Protein AF-A0A075H5B1-F1 (afdb_monomer_lite)

Structure (mmCIF, N/CA/C/O backbone):
data_AF-A0A075H5B1-F1
#
_entry.id   AF-A0A075H5B1-F1
#
loop_
_atom_site.group_PDB
_atom_site.id
_atom_site.type_symbol
_atom_site.label_atom_id
_atom_site.label_alt_id
_atom_site.label_comp_id
_atom_site.label_asym_id
_atom_site.label_entity_id
_atom_site.label_seq_id
_atom_site.pdbx_PDB_ins_code
_atom_site.Cartn_x
_atom_site.Cartn_y
_atom_site.Cartn_z
_atom_site.occupancy
_atom_site.B_iso_or_equiv
_atom_site.auth_seq_id
_atom_site.auth_comp_id
_atom_site.auth_asym_id
_atom_site.auth_atom_id
_atom_site.pdbx_PDB_model_num
ATOM 1 N N . MET A 1 1 ? -17.004 -8.290 12.131 1.00 67.38 1 MET A N 1
ATOM 2 C CA . MET A 1 1 ? -15.866 -7.719 12.885 1.00 67.38 1 MET A CA 1
ATOM 3 C C . MET A 1 1 ? -15.436 -6.425 12.218 1.00 67.38 1 MET A C 1
ATOM 5 O O . MET A 1 1 ? -15.616 -6.308 11.010 1.00 67.38 1 MET A O 1
ATOM 9 N N . ALA A 1 2 ? -14.940 -5.453 12.988 1.00 86.19 2 ALA A N 1
ATOM 10 C CA . ALA A 1 2 ? -14.402 -4.217 12.425 1.00 86.19 2 ALA A CA 1
ATOM 11 C C . ALA A 1 2 ? -13.161 -4.527 11.574 1.00 86.19 2 ALA A C 1
ATOM 13 O O . ALA A 1 2 ? -12.357 -5.378 11.951 1.00 86.19 2 ALA A O 1
ATOM 14 N N . LYS A 1 3 ? -13.026 -3.852 10.434 1.00 93.62 3 LYS A N 1
ATOM 15 C CA . LYS A 1 3 ? -11.870 -3.958 9.537 1.00 93.62 3 LYS A CA 1
ATOM 16 C C . LYS A 1 3 ? -11.153 -2.620 9.468 1.00 93.62 3 LYS A C 1
ATOM 18 O O . LYS A 1 3 ? -11.722 -1.599 9.858 1.00 93.62 3 LYS A O 1
ATOM 23 N N . LYS A 1 4 ? -9.925 -2.634 8.960 1.00 94.31 4 LYS A N 1
ATOM 24 C CA . LYS A 1 4 ? -9.141 -1.423 8.723 1.00 94.31 4 LYS A CA 1
ATOM 25 C C . LYS A 1 4 ? -8.690 -1.296 7.277 1.00 94.31 4 LYS A C 1
ATOM 27 O O . LYS A 1 4 ? -8.539 -2.292 6.568 1.00 94.31 4 LYS A O 1
ATOM 32 N N . ASP A 1 5 ? -8.363 -0.071 6.911 1.00 95.81 5 ASP A N 1
ATOM 33 C CA . ASP A 1 5 ? -7.643 0.251 5.689 1.00 95.81 5 ASP A CA 1
ATOM 34 C C . ASP A 1 5 ? -6.190 0.579 6.040 1.00 95.81 5 ASP A C 1
ATOM 36 O O . ASP A 1 5 ? -5.895 1.169 7.082 1.00 95.81 5 ASP A O 1
ATOM 40 N N . VAL A 1 6 ? -5.256 0.186 5.178 1.00 95.50 6 VAL A N 1
ATOM 41 C CA . VAL A 1 6 ? -3.825 0.443 5.371 1.00 95.50 6 VAL A CA 1
ATOM 42 C C . VAL A 1 6 ? -3.329 1.347 4.256 1.00 95.50 6 VAL A C 1
ATOM 44 O O . VAL A 1 6 ? -3.458 1.014 3.080 1.00 95.50 6 VAL A O 1
ATOM 47 N N . ILE A 1 7 ? -2.728 2.478 4.618 1.00 96.31 7 ILE A N 1
ATOM 48 C CA . ILE A 1 7 ? -2.152 3.439 3.680 1.00 96.31 7 ILE A CA 1
ATOM 49 C C . ILE A 1 7 ? -0.630 3.287 3.700 1.00 96.31 7 ILE A C 1
ATOM 51 O O . ILE A 1 7 ? 0.016 3.540 4.715 1.00 96.31 7 ILE A O 1
ATOM 55 N N . VAL A 1 8 ? -0.055 2.882 2.568 1.00 96.31 8 VAL A N 1
ATOM 56 C CA . VAL A 1 8 ? 1.380 2.635 2.378 1.00 96.31 8 VAL A CA 1
ATOM 57 C C . VAL A 1 8 ? 2.022 3.818 1.653 1.00 96.31 8 VAL A C 1
ATOM 59 O O . VAL A 1 8 ? 1.726 4.066 0.487 1.00 96.31 8 VAL A O 1
ATOM 62 N N . GLY A 1 9 ? 2.959 4.488 2.320 1.00 96.00 9 GLY A N 1
ATOM 63 C CA . GLY A 1 9 ? 3.637 5.698 1.863 1.00 96.00 9 GLY A CA 1
ATOM 64 C C . GLY A 1 9 ? 2.887 6.943 2.322 1.00 96.00 9 GLY A C 1
ATOM 65 O O . GLY A 1 9 ? 1.870 7.295 1.744 1.00 96.00 9 GLY A O 1
ATOM 66 N N . LEU A 1 10 ? 3.396 7.631 3.340 1.00 95.25 10 LEU A N 1
ATOM 67 C CA . LEU A 1 10 ? 2.801 8.818 3.965 1.00 95.25 10 LEU A CA 1
ATOM 68 C C . LEU A 1 10 ? 3.477 10.110 3.483 1.00 95.25 10 LEU A C 1
ATOM 70 O O . LEU A 1 10 ? 3.753 11.021 4.262 1.00 95.25 10 LEU A O 1
ATOM 74 N N . GLY A 1 11 ? 3.761 10.165 2.181 1.00 93.31 11 GLY A N 1
ATOM 75 C CA . GLY A 1 11 ? 4.217 11.370 1.491 1.00 93.31 11 GLY A CA 1
ATOM 76 C C . GLY A 1 11 ? 3.053 12.270 1.068 1.00 93.31 11 GLY A C 1
ATOM 77 O O . GLY A 1 11 ? 1.987 12.269 1.682 1.00 93.31 11 GLY A O 1
ATOM 78 N N . GLU A 1 12 ? 3.242 12.997 -0.032 1.00 95.00 12 GLU A N 1
ATOM 79 C CA . GLU A 1 12 ? 2.295 14.006 -0.534 1.00 95.00 12 GLU A CA 1
ATOM 80 C C . GLU A 1 12 ? 0.907 13.447 -0.863 1.00 95.00 12 GLU A C 1
ATOM 82 O O . GLU A 1 12 ? -0.090 14.123 -0.639 1.00 95.00 12 GLU A O 1
ATOM 87 N N . ILE A 1 13 ? 0.829 12.209 -1.358 1.00 95.75 13 ILE A N 1
ATOM 88 C CA . ILE A 1 13 ? -0.446 11.573 -1.717 1.00 95.75 13 ILE A CA 1
ATOM 89 C C . ILE A 1 13 ? -1.042 10.813 -0.533 1.00 95.75 13 ILE A C 1
ATOM 91 O O . ILE A 1 13 ? -2.212 10.989 -0.187 1.00 95.75 13 ILE A O 1
ATOM 95 N N . GLY A 1 14 ? -0.245 9.962 0.115 1.00 96.44 14 GLY A N 1
ATOM 96 C CA . GLY A 1 14 ? -0.788 9.065 1.128 1.00 96.44 14 GLY A CA 1
ATOM 97 C C . GLY A 1 14 ? -1.142 9.748 2.444 1.00 96.44 14 GLY A C 1
ATOM 98 O O . GLY A 1 14 ? -2.086 9.307 3.091 1.00 96.44 14 GLY A O 1
ATOM 99 N N . LEU A 1 15 ? -0.478 10.840 2.846 1.00 95.00 15 LEU A N 1
ATOM 100 C CA . LEU A 1 15 ? -0.840 11.528 4.091 1.00 95.00 15 LEU A CA 1
ATOM 101 C C . LEU A 1 15 ? -2.229 12.202 4.014 1.00 95.00 15 LEU A C 1
ATOM 103 O O . LEU A 1 15 ? -3.046 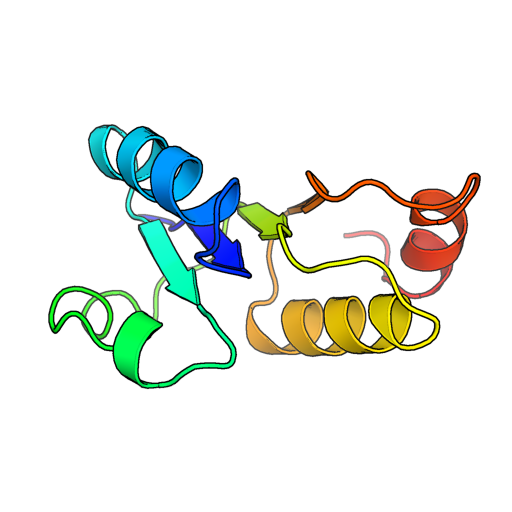11.954 4.906 1.00 95.00 15 LEU A O 1
ATOM 107 N N . PRO A 1 16 ? -2.565 12.997 2.976 1.00 96.19 16 PRO A N 1
ATOM 108 C CA . PRO A 1 16 ? -3.929 13.490 2.786 1.00 96.19 16 PRO A CA 1
ATOM 109 C C . PRO A 1 16 ? -4.963 12.369 2.657 1.00 96.19 16 PRO A C 1
ATOM 111 O O . PRO A 1 16 ? -6.028 12.456 3.268 1.00 96.19 16 PRO A O 1
ATOM 114 N N . LEU A 1 17 ? -4.640 11.295 1.926 1.00 96.75 1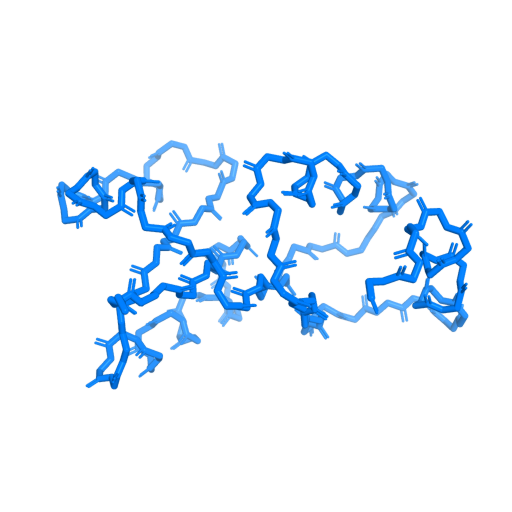7 LEU A N 1
ATOM 115 C CA . LEU A 1 17 ? -5.530 10.144 1.774 1.00 96.75 17 LEU A CA 1
ATOM 116 C C . LEU A 1 17 ? -5.819 9.471 3.123 1.00 96.75 17 LEU A C 1
ATOM 118 O O . LEU A 1 17 ? -6.976 9.231 3.460 1.00 96.75 17 LEU A O 1
ATOM 122 N N . PHE A 1 18 ? -4.785 9.231 3.928 1.00 94.62 18 PHE A N 1
ATOM 123 C CA . PHE A 1 18 ? -4.913 8.716 5.288 1.00 94.62 18 PHE A CA 1
ATOM 124 C C . PHE A 1 18 ? -5.796 9.623 6.159 1.00 94.62 18 PHE A C 1
ATOM 126 O O . PHE A 1 18 ? -6.707 9.144 6.838 1.00 94.62 18 PHE A O 1
ATOM 133 N N . ASN A 1 19 ? -5.573 10.940 6.118 1.00 94.06 19 ASN A N 1
ATOM 134 C CA . ASN A 1 19 ? -6.365 11.906 6.884 1.00 94.06 19 ASN A CA 1
ATOM 135 C C . ASN A 1 19 ? -7.838 11.943 6.450 1.00 94.06 19 ASN A C 1
ATOM 137 O O . ASN A 1 19 ? -8.699 12.278 7.259 1.00 94.06 19 ASN A O 1
ATOM 141 N N . LEU A 1 20 ? -8.136 11.635 5.187 1.00 96.12 20 LEU A N 1
ATOM 142 C CA . LEU A 1 20 ? -9.503 11.549 4.682 1.00 96.12 20 LEU A CA 1
ATOM 143 C C . LEU A 1 20 ? -10.171 10.239 5.111 1.00 96.12 20 LEU A C 1
ATOM 145 O O . LEU A 1 20 ? -11.242 10.271 5.707 1.00 96.12 20 LEU A O 1
ATOM 149 N N . ILE A 1 21 ? -9.522 9.102 4.851 1.00 94.25 21 ILE A N 1
ATOM 150 C CA . ILE A 1 21 ? -10.040 7.760 5.156 1.00 94.25 21 ILE A CA 1
ATOM 151 C C . ILE A 1 21 ? -10.275 7.594 6.665 1.00 94.25 21 ILE A C 1
ATOM 153 O O . ILE A 1 21 ? -11.329 7.112 7.077 1.00 94.25 21 ILE A O 1
ATOM 157 N N . SER A 1 22 ? -9.352 8.081 7.502 1.00 92.38 22 SER A N 1
ATOM 158 C CA . SER A 1 22 ? -9.446 7.984 8.969 1.00 92.38 22 SER A CA 1
ATOM 159 C C . SER A 1 22 ? -10.631 8.731 9.594 1.00 92.38 22 SER A C 1
ATOM 161 O O . SER A 1 22 ? -10.925 8.521 10.770 1.00 92.38 22 SER A O 1
ATOM 163 N N . LYS A 1 23 ? -11.336 9.583 8.834 1.00 93.69 23 LYS A N 1
ATOM 164 C CA . LYS A 1 23 ? -12.589 10.217 9.280 1.00 93.69 23 LYS A CA 1
ATOM 165 C C . LYS A 1 23 ? -13.789 9.272 9.225 1.00 93.69 23 LYS A C 1
ATOM 167 O O . LYS A 1 23 ? -14.780 9.539 9.895 1.00 93.69 23 LYS A O 1
ATOM 172 N N . PHE A 1 24 ? -13.716 8.209 8.423 1.00 92.88 24 PHE A N 1
ATOM 173 C CA . PHE A 1 24 ? -14.859 7.342 8.118 1.00 92.88 24 PHE A CA 1
ATOM 174 C C . PHE A 1 24 ? -14.617 5.870 8.458 1.00 92.88 24 PHE A C 1
ATOM 176 O O . PHE A 1 24 ? -15.570 5.139 8.708 1.00 92.88 24 PHE A O 1
ATOM 183 N N . THR A 1 25 ? -13.360 5.426 8.474 1.00 90.88 25 THR A N 1
ATOM 184 C CA . THR A 1 25 ? -12.981 4.045 8.791 1.00 90.88 25 THR A CA 1
ATOM 185 C C . THR A 1 25 ? -11.711 4.006 9.635 1.00 90.88 25 THR A C 1
ATOM 187 O O . THR A 1 25 ? -10.974 4.990 9.743 1.00 90.88 25 THR A O 1
ATOM 190 N N . ILE A 1 26 ? -11.440 2.853 10.244 1.00 92.56 26 ILE A N 1
ATOM 191 C CA . ILE A 1 26 ? -10.183 2.614 10.944 1.00 92.56 26 ILE A CA 1
ATOM 192 C C . ILE A 1 26 ? -9.072 2.575 9.895 1.00 92.56 26 ILE A C 1
ATOM 194 O O . ILE A 1 26 ? -9.105 1.755 8.982 1.00 92.56 26 ILE A O 1
ATOM 198 N N . ALA A 1 27 ? -8.083 3.452 10.033 1.00 91.75 27 ALA A N 1
ATOM 199 C CA . ALA A 1 27 ? -6.965 3.543 9.106 1.00 91.75 27 ALA A CA 1
ATOM 200 C C . ALA A 1 27 ? -5.627 3.371 9.836 1.00 91.75 27 ALA A C 1
ATOM 202 O O . ALA A 1 27 ? -5.392 3.975 10.885 1.00 91.75 27 ALA A O 1
ATOM 203 N N . GLU A 1 28 ? -4.727 2.586 9.250 1.00 92.00 28 GLU A N 1
ATOM 204 C CA . GLU A 1 28 ? -3.334 2.436 9.673 1.00 92.00 28 GLU A CA 1
ATOM 205 C C . GLU A 1 28 ? -2.405 3.055 8.623 1.00 92.00 28 GLU A C 1
ATOM 207 O O . GLU A 1 28 ? -2.521 2.778 7.431 1.00 92.00 28 GLU A O 1
ATOM 212 N N . GLY A 1 29 ? -1.469 3.896 9.062 1.00 91.94 29 GLY A N 1
ATOM 213 C CA . GLY A 1 29 ? -0.424 4.441 8.202 1.00 91.94 29 GLY A CA 1
ATOM 214 C C . GLY A 1 29 ? 0.855 3.607 8.275 1.00 91.94 29 GLY A C 1
ATOM 215 O O . GLY A 1 29 ? 1.333 3.288 9.362 1.00 91.94 29 GLY A O 1
ATOM 216 N N . TYR A 1 30 ? 1.448 3.291 7.126 1.00 92.25 30 TYR A N 1
ATOM 217 C CA . TYR A 1 30 ? 2.732 2.604 7.020 1.00 92.25 30 TYR A CA 1
ATOM 218 C C . TYR A 1 30 ? 3.661 3.368 6.076 1.00 92.25 30 TYR A C 1
ATOM 220 O O . TYR A 1 30 ? 3.332 3.584 4.917 1.00 92.25 30 TYR A O 1
ATOM 228 N N . ASP A 1 31 ? 4.856 3.726 6.537 1.00 92.44 31 ASP A N 1
ATOM 229 C CA . ASP A 1 31 ? 5.904 4.327 5.697 1.00 92.44 31 ASP A CA 1
ATOM 230 C C . ASP A 1 31 ? 7.208 3.524 5.797 1.00 92.44 31 ASP A C 1
ATOM 232 O O . ASP A 1 31 ? 7.268 2.571 6.558 1.00 92.44 31 ASP A O 1
ATOM 236 N N . ILE A 1 32 ? 8.266 3.845 5.057 1.00 89.88 32 ILE A N 1
ATOM 237 C CA . ILE A 1 32 ? 9.620 3.340 5.345 1.00 89.88 32 ILE A CA 1
ATOM 238 C C . ILE A 1 32 ? 10.279 4.119 6.488 1.00 89.88 32 ILE A C 1
ATOM 240 O O . ILE A 1 32 ? 11.054 3.538 7.247 1.00 89.88 32 ILE A O 1
ATOM 244 N N . LYS A 1 33 ? 9.921 5.398 6.624 1.00 88.12 33 LYS A N 1
ATOM 245 C CA . LYS A 1 33 ? 10.399 6.341 7.631 1.00 88.12 33 LYS A CA 1
ATOM 246 C C . LYS A 1 33 ? 9.729 6.076 8.986 1.00 88.12 33 LYS A C 1
ATOM 248 O O . LYS A 1 33 ? 8.509 6.249 9.097 1.00 88.12 33 LYS A O 1
ATOM 253 N N . PRO A 1 34 ? 10.465 5.622 10.019 1.00 83.00 34 PRO A N 1
ATOM 254 C CA . PRO A 1 34 ? 9.891 5.299 11.329 1.00 83.00 34 PRO A CA 1
ATOM 255 C C . PRO A 1 34 ? 9.120 6.456 11.976 1.00 83.00 34 PRO A C 1
ATOM 257 O O . PRO A 1 34 ? 8.094 6.228 12.616 1.00 83.00 34 PRO A O 1
ATOM 260 N N . GLU A 1 35 ? 9.564 7.691 11.757 1.00 83.56 35 GLU A N 1
ATOM 261 C CA . GLU A 1 35 ? 8.931 8.914 12.248 1.00 83.56 35 GLU A CA 1
ATOM 262 C C . GLU A 1 35 ? 7.512 9.126 11.696 1.00 83.56 35 GLU A C 1
ATOM 264 O O . GLU A 1 35 ? 6.673 9.730 12.362 1.00 83.56 35 GLU A O 1
ATOM 269 N N . LEU A 1 36 ? 7.206 8.571 10.516 1.00 81.06 36 LEU A N 1
ATOM 270 C CA . LEU A 1 36 ? 5.872 8.625 9.912 1.00 81.06 36 LEU A CA 1
ATOM 271 C C . LEU A 1 36 ? 4.989 7.436 10.330 1.00 81.06 36 LEU A C 1
ATOM 273 O O . LEU A 1 36 ? 3.765 7.551 10.314 1.00 81.06 36 LEU A O 1
ATOM 277 N N . ARG A 1 37 ? 5.589 6.309 10.744 1.00 74.00 37 ARG A N 1
ATOM 278 C CA . ARG A 1 37 ? 4.874 5.093 11.185 1.00 74.00 37 ARG A CA 1
ATOM 279 C C . ARG A 1 37 ? 4.236 5.218 12.565 1.00 74.00 37 ARG A C 1
ATOM 281 O O . ARG A 1 37 ? 3.259 4.538 12.841 1.00 74.00 37 ARG A O 1
ATOM 288 N N . ASN A 1 38 ? 4.821 6.018 13.454 1.00 53.88 38 ASN A N 1
ATOM 289 C CA . ASN A 1 38 ? 4.626 5.882 14.899 1.00 53.88 38 ASN A CA 1
ATOM 290 C C . ASN A 1 38 ? 3.797 7.016 15.510 1.00 53.88 38 ASN A C 1
ATOM 292 O O . ASN A 1 38 ? 4.237 7.687 16.442 1.00 53.88 38 ASN A O 1
ATOM 296 N N . LYS A 1 39 ? 2.554 7.206 15.052 1.00 59.81 39 LYS A N 1
ATOM 297 C CA . LYS A 1 39 ? 1.562 7.832 15.940 1.00 59.81 39 LYS A CA 1
ATOM 298 C C . LYS A 1 39 ? 1.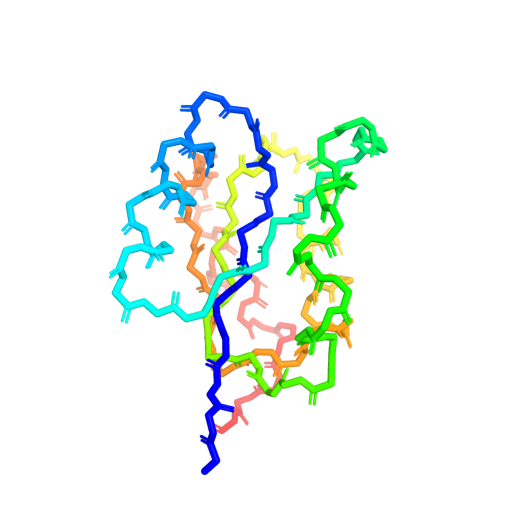005 6.733 16.860 1.00 59.81 39 LYS A C 1
ATOM 300 O O . LYS A 1 39 ? 0.545 5.714 16.349 1.00 59.81 39 LYS A O 1
ATOM 305 N N . PRO A 1 40 ? 0.995 6.904 18.196 1.00 55.53 40 PRO A N 1
ATOM 306 C CA . PRO A 1 40 ? 0.588 5.867 19.161 1.00 55.53 40 PRO A CA 1
ATOM 307 C C . PRO A 1 40 ? -0.827 5.301 18.936 1.00 55.53 40 PRO A C 1
ATOM 309 O O . PRO A 1 40 ? -1.166 4.242 19.448 1.00 55.53 40 PRO A O 1
ATOM 312 N N . LYS A 1 41 ? -1.642 5.963 18.108 1.00 59.97 41 LYS A N 1
ATOM 313 C CA . LYS A 1 41 ? -2.965 5.503 17.673 1.00 59.97 41 LYS A CA 1
ATOM 314 C C . LYS A 1 41 ? -2.949 4.295 16.721 1.00 59.97 41 LYS A C 1
ATOM 316 O O . LYS A 1 41 ? -4.021 3.751 16.480 1.00 59.97 41 LYS A O 1
ATOM 321 N N . PHE A 1 42 ? -1.806 3.891 16.160 1.00 63.41 42 PHE A N 1
ATOM 322 C CA . PHE A 1 42 ? -1.747 2.821 15.151 1.00 63.41 42 PHE A CA 1
ATOM 323 C C . PHE A 1 42 ? -1.650 1.405 15.731 1.00 63.41 42 PHE A C 1
ATOM 325 O O . PHE A 1 42 ? -2.175 0.465 15.140 1.00 63.41 42 PHE A O 1
ATOM 332 N N . SER A 1 43 ? -1.024 1.235 16.898 1.00 64.19 43 SER A N 1
ATOM 333 C CA . SER A 1 43 ? -0.770 -0.091 17.483 1.00 64.19 43 SER A CA 1
ATOM 334 C C . SER A 1 43 ? -2.033 -0.797 17.979 1.00 64.19 43 SER A C 1
ATOM 336 O O . SER A 1 43 ? -2.077 -2.021 17.997 1.00 64.19 43 SER A O 1
ATOM 338 N N . GLN A 1 44 ? -3.075 -0.047 18.341 1.00 72.44 44 GLN A N 1
ATOM 339 C CA . GLN A 1 44 ? -4.335 -0.598 18.855 1.00 72.44 44 GLN A CA 1
ATOM 340 C C . GLN A 1 44 ? -5.144 -1.388 17.807 1.00 72.44 44 GLN A C 1
ATOM 342 O O . GLN A 1 44 ? -6.057 -2.124 18.168 1.00 72.44 44 GLN A O 1
ATOM 347 N N . TYR A 1 45 ? -4.816 -1.255 16.516 1.00 75.62 45 TYR A N 1
ATOM 348 C CA . TYR A 1 45 ? -5.560 -1.877 15.414 1.00 75.62 45 TYR A CA 1
ATOM 349 C C . TYR A 1 45 ? -4.742 -2.907 14.635 1.00 75.62 45 TYR A C 1
ATOM 351 O O . TYR A 1 45 ? -5.174 -3.361 13.576 1.00 75.62 45 TYR A O 1
ATOM 359 N N . THR A 1 46 ? -3.562 -3.294 15.122 1.00 76.19 46 THR A N 1
ATOM 360 C CA . THR A 1 46 ? -2.654 -4.226 14.428 1.00 76.19 46 THR A CA 1
ATOM 361 C C . THR A 1 46 ? -3.322 -5.550 14.070 1.00 76.19 46 THR A C 1
ATOM 363 O O . THR A 1 46 ? -3.109 -6.032 12.961 1.00 76.19 46 THR A O 1
ATOM 366 N N . ASN A 1 47 ? -4.190 -6.061 14.946 1.00 84.56 47 ASN A N 1
ATOM 367 C CA . ASN A 1 47 ? -4.865 -7.354 14.798 1.00 84.56 47 ASN A CA 1
ATOM 368 C C . ASN A 1 47 ? -6.167 -7.312 13.977 1.00 84.56 47 ASN A C 1
ATOM 370 O O . ASN A 1 47 ? -6.830 -8.337 13.860 1.00 84.56 47 ASN A O 1
ATOM 374 N N . LEU A 1 48 ? -6.575 -6.152 13.449 1.00 91.50 48 LEU A N 1
ATOM 375 C CA . LEU A 1 48 ? -7.763 -6.076 12.595 1.00 91.50 48 LEU A CA 1
ATOM 376 C C . LEU A 1 48 ? -7.457 -6.554 11.175 1.00 91.50 48 LEU A C 1
ATOM 378 O O . LEU A 1 48 ? -6.420 -6.198 10.608 1.00 91.50 48 LEU A O 1
ATOM 382 N N . ASP A 1 49 ? -8.412 -7.275 10.587 1.00 94.62 49 ASP A N 1
ATOM 383 C CA . ASP A 1 49 ? -8.385 -7.641 9.172 1.00 94.62 49 ASP A CA 1
ATOM 384 C C . ASP A 1 49 ? -8.317 -6.393 8.285 1.00 94.62 49 ASP A C 1
ATOM 386 O O . ASP A 1 49 ? -8.943 -5.362 8.568 1.00 94.62 49 ASP A O 1
ATOM 390 N N . VAL A 1 50 ? -7.581 -6.501 7.179 1.00 95.38 50 VAL A N 1
ATOM 391 C CA . VAL A 1 50 ? -7.397 -5.401 6.231 1.00 95.38 50 VAL A CA 1
ATOM 392 C C . VAL A 1 50 ? -8.389 -5.523 5.079 1.00 95.38 50 VAL A C 1
ATOM 394 O O . VAL A 1 50 ? -8.326 -6.470 4.295 1.00 95.38 50 VAL A O 1
ATOM 397 N N . SER A 1 51 ? -9.284 -4.544 4.935 1.00 96.25 51 SER A N 1
ATOM 398 C CA . SER A 1 51 ? -10.149 -4.435 3.754 1.00 96.25 51 SER A CA 1
ATOM 399 C C . SER A 1 51 ? -9.310 -4.024 2.547 1.00 96.25 51 SER A C 1
ATOM 401 O O . SER A 1 51 ? -9.141 -4.795 1.600 1.00 96.25 51 SER A O 1
ATOM 403 N N . PHE A 1 52 ? -8.725 -2.826 2.613 1.00 97.31 52 PHE A N 1
ATO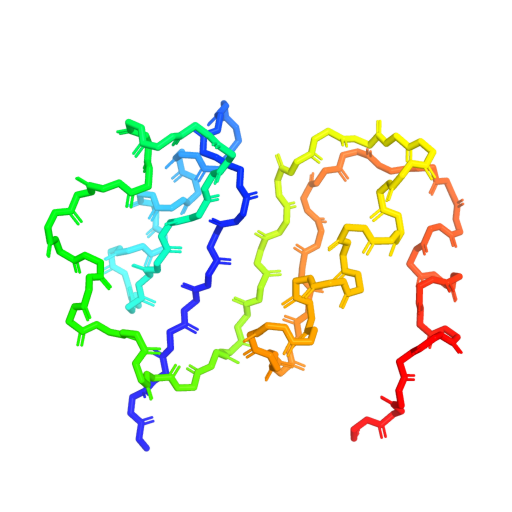M 404 C CA . PHE A 1 52 ? -8.003 -2.230 1.499 1.00 97.31 52 PHE A CA 1
ATOM 405 C C . PHE A 1 52 ? -6.571 -1.863 1.871 1.00 97.31 52 PHE A C 1
ATOM 407 O O . PHE A 1 52 ? -6.305 -1.214 2.882 1.00 97.31 52 PHE A O 1
ATOM 414 N N . LEU A 1 53 ? -5.640 -2.252 1.002 1.00 97.31 53 LEU A N 1
ATOM 415 C CA . LEU A 1 53 ? -4.255 -1.802 1.038 1.00 97.31 53 LEU A CA 1
ATOM 416 C C . LEU A 1 53 ? -4.053 -0.718 -0.026 1.00 97.31 53 LEU A C 1
ATOM 418 O O . LEU A 1 53 ? -3.917 -1.019 -1.213 1.00 97.31 53 LEU A O 1
ATOM 422 N N . HIS A 1 54 ? -4.025 0.540 0.401 1.00 98.00 54 HIS A N 1
ATOM 423 C CA . HIS A 1 54 ? -3.790 1.695 -0.459 1.00 98.00 54 HIS A CA 1
ATOM 424 C C . HIS A 1 54 ? -2.292 1.940 -0.633 1.00 98.00 54 HIS A C 1
ATOM 426 O O . HIS A 1 54 ? -1.576 2.223 0.324 1.00 98.00 54 HIS A O 1
ATOM 432 N N . VAL A 1 55 ? -1.811 1.869 -1.866 1.00 98.06 55 VAL A N 1
ATOM 433 C CA . VAL A 1 55 ? -0.395 1.975 -2.213 1.00 98.06 55 VAL A CA 1
ATOM 434 C C . VAL A 1 55 ? -0.119 3.346 -2.818 1.00 98.06 55 VAL A C 1
ATOM 436 O O . VAL A 1 55 ? -0.608 3.655 -3.904 1.00 98.06 55 VAL A O 1
ATOM 439 N N . CYS A 1 56 ? 0.698 4.134 -2.120 1.00 97.62 56 CYS A N 1
ATOM 440 C CA . CYS A 1 56 ? 1.113 5.490 -2.490 1.00 97.62 56 CYS A CA 1
ATOM 441 C C . CYS A 1 56 ? 2.650 5.634 -2.549 1.00 97.62 56 CYS A C 1
ATOM 443 O O . CYS A 1 56 ? 3.180 6.737 -2.425 1.00 97.62 56 CYS A O 1
ATOM 445 N N . ILE A 1 57 ? 3.386 4.526 -2.700 1.00 96.19 57 ILE A N 1
ATOM 446 C CA . ILE A 1 57 ? 4.855 4.532 -2.821 1.00 96.19 57 ILE A CA 1
ATOM 447 C C . ILE A 1 57 ? 5.292 4.783 -4.275 1.00 96.19 57 ILE A C 1
ATOM 449 O O . ILE A 1 57 ? 4.597 4.343 -5.193 1.00 96.19 57 ILE A O 1
ATOM 453 N N . PRO A 1 58 ? 6.434 5.438 -4.537 1.00 94.81 58 PRO A N 1
ATOM 454 C CA . PRO A 1 58 ? 6.901 5.683 -5.902 1.00 94.81 58 PRO A CA 1
ATOM 455 C C . PRO A 1 58 ? 7.124 4.395 -6.706 1.00 94.81 58 PRO A C 1
ATOM 457 O O . PRO A 1 58 ? 7.621 3.396 -6.182 1.00 94.81 58 PRO A O 1
ATOM 460 N N . PHE A 1 59 ? 6.807 4.424 -8.003 1.00 94.69 59 PHE A N 1
ATOM 461 C CA . PHE A 1 59 ? 7.062 3.286 -8.883 1.00 94.69 59 PHE A CA 1
ATOM 462 C C . PHE A 1 59 ? 8.558 3.105 -9.154 1.00 94.69 59 PHE A C 1
ATOM 464 O O . PHE A 1 59 ? 9.301 4.054 -9.396 1.00 94.69 59 PHE A O 1
ATOM 471 N N . SER A 1 60 ? 9.004 1.852 -9.128 1.00 94.25 60 SER A N 1
ATOM 472 C CA . SER A 1 60 ? 10.391 1.467 -9.367 1.00 94.25 60 SER A CA 1
ATOM 473 C C . SER A 1 60 ? 10.462 0.039 -9.909 1.00 94.25 60 SER A C 1
ATOM 475 O O . SER A 1 60 ? 9.487 -0.712 -9.863 1.00 94.25 60 SER A O 1
ATOM 477 N N . LYS A 1 61 ? 11.650 -0.403 -10.341 1.00 92.75 61 LYS A N 1
ATOM 478 C CA . LYS A 1 61 ? 11.879 -1.814 -10.714 1.00 92.75 61 LYS A CA 1
ATOM 479 C C . LYS A 1 61 ? 11.587 -2.792 -9.563 1.00 92.75 61 LYS A C 1
ATOM 481 O O . LYS A 1 61 ? 11.295 -3.958 -9.812 1.00 92.75 61 LYS A O 1
ATOM 486 N N . LYS A 1 62 ? 11.670 -2.330 -8.308 1.00 93.75 62 LYS A N 1
ATOM 487 C CA . LYS A 1 62 ? 11.398 -3.131 -7.103 1.00 93.75 62 LYS A CA 1
ATOM 488 C C . LYS A 1 62 ? 9.921 -3.135 -6.714 1.00 93.75 62 LYS A C 1
ATOM 490 O O . LYS A 1 62 ? 9.517 -4.028 -5.971 1.00 93.75 62 LYS A O 1
ATOM 495 N N . PHE A 1 63 ? 9.121 -2.222 -7.268 1.00 95.12 63 PHE A N 1
ATOM 496 C CA . PHE A 1 63 ? 7.722 -2.022 -6.900 1.00 95.12 63 PHE A CA 1
ATOM 497 C C . PHE A 1 63 ? 6.924 -3.333 -6.871 1.00 95.12 63 PHE A C 1
ATOM 499 O O . PHE A 1 63 ? 6.352 -3.635 -5.828 1.00 95.12 63 PHE A O 1
ATOM 506 N N . PRO A 1 64 ? 6.961 -4.221 -7.891 1.00 93.62 64 PRO A N 1
ATOM 507 C CA . PRO A 1 64 ? 6.177 -5.455 -7.829 1.00 93.62 64 PRO A CA 1
ATOM 508 C C . PRO A 1 64 ? 6.538 -6.374 -6.654 1.00 93.62 64 PRO A C 1
ATOM 510 O O . PRO A 1 64 ? 5.676 -7.065 -6.115 1.00 93.62 64 PRO A O 1
ATOM 513 N N . ARG A 1 65 ? 7.815 -6.394 -6.253 1.00 93.75 65 ARG A N 1
ATOM 514 C CA . ARG A 1 65 ? 8.279 -7.167 -5.096 1.00 93.75 65 ARG A CA 1
ATOM 515 C C . ARG A 1 65 ? 7.801 -6.5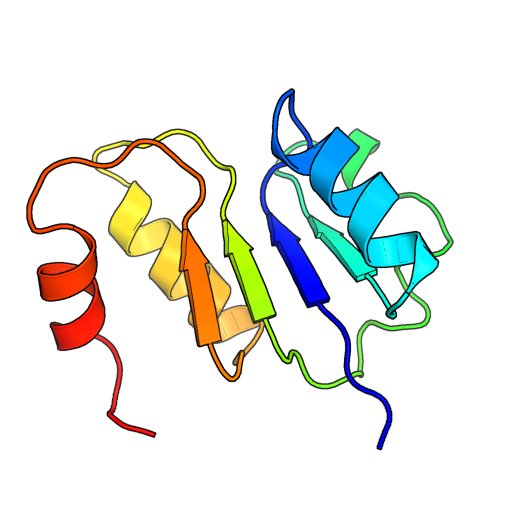32 -3.792 1.00 93.75 65 ARG A C 1
ATOM 517 O O . ARG A 1 65 ? 7.396 -7.257 -2.892 1.00 93.75 65 ARG A O 1
ATOM 524 N N . GLU A 1 66 ? 7.837 -5.208 -3.699 1.00 94.88 66 GLU A N 1
ATOM 525 C CA . GLU A 1 66 ? 7.376 -4.464 -2.522 1.00 94.88 66 GLU A CA 1
ATOM 526 C C . GLU A 1 66 ? 5.875 -4.668 -2.291 1.00 94.88 66 GLU A C 1
ATOM 528 O O . GLU A 1 66 ? 5.479 -5.015 -1.178 1.00 94.88 66 GLU A O 1
ATOM 533 N N . ILE A 1 67 ? 5.053 -4.584 -3.346 1.00 95.00 67 ILE A N 1
ATOM 534 C CA . ILE A 1 67 ? 3.609 -4.864 -3.252 1.00 95.00 67 ILE A CA 1
ATOM 535 C C . ILE A 1 67 ? 3.351 -6.304 -2.812 1.00 95.00 67 ILE A C 1
ATOM 537 O O . ILE A 1 67 ? 2.492 -6.549 -1.972 1.00 95.00 67 ILE A O 1
ATOM 541 N N . TYR A 1 68 ? 4.111 -7.273 -3.325 1.00 94.00 68 TYR A N 1
ATOM 542 C CA . TYR A 1 68 ? 3.967 -8.670 -2.915 1.00 94.00 68 TYR A CA 1
ATOM 543 C C . TYR A 1 68 ? 4.322 -8.900 -1.438 1.00 94.00 68 TYR A C 1
ATOM 545 O O . TYR A 1 68 ? 3.607 -9.615 -0.736 1.00 94.00 68 TYR A O 1
ATOM 553 N N . SER A 1 69 ? 5.382 -8.262 -0.937 1.00 94.31 69 SER A N 1
ATOM 554 C CA . SER A 1 69 ? 5.734 -8.314 0.487 1.00 94.31 69 SER A CA 1
ATOM 555 C C . SER A 1 69 ? 4.651 -7.687 1.370 1.00 94.31 69 SER A C 1
ATOM 557 O O . SER A 1 69 ? 4.320 -8.241 2.416 1.00 94.31 69 SER A O 1
ATOM 559 N N . LEU A 1 70 ? 4.070 -6.560 0.945 1.00 94.69 70 LEU A N 1
ATOM 560 C CA . LEU A 1 70 ? 2.983 -5.899 1.672 1.00 94.69 70 LEU A CA 1
ATOM 561 C C . LEU A 1 70 ? 1.696 -6.730 1.657 1.00 94.69 70 LEU A C 1
ATOM 563 O O . LEU A 1 70 ? 1.058 -6.866 2.696 1.00 94.69 70 LEU A O 1
ATOM 567 N N . TYR A 1 71 ? 1.360 -7.345 0.521 1.00 94.38 71 TYR A N 1
ATOM 568 C CA . TYR A 1 71 ? 0.256 -8.300 0.419 1.00 94.38 71 TYR A CA 1
ATOM 569 C C . TYR A 1 71 ? 0.423 -9.445 1.420 1.00 94.38 71 TYR A C 1
ATOM 571 O O . TYR A 1 71 ? -0.488 -9.713 2.190 1.00 94.38 71 TYR A O 1
ATOM 579 N N . LYS A 1 72 ? 1.605 -10.073 1.476 1.00 93.50 72 LYS A N 1
ATOM 580 C CA . LYS A 1 72 ? 1.875 -11.147 2.445 1.00 93.50 72 LYS A CA 1
ATOM 581 C C . LYS A 1 72 ? 1.768 -10.685 3.893 1.00 93.50 72 LYS A C 1
ATOM 583 O O . LYS A 1 72 ? 1.322 -11.450 4.737 1.00 93.50 72 LYS A O 1
ATOM 588 N N . LYS A 1 73 ? 2.206 -9.458 4.179 1.00 92.88 73 LYS A N 1
ATOM 589 C CA . LYS A 1 73 ? 2.168 -8.884 5.525 1.00 92.88 73 LYS A CA 1
ATOM 590 C C . LYS A 1 73 ? 0.737 -8.618 5.998 1.00 92.88 73 LYS A C 1
ATOM 592 O O . LYS A 1 73 ? 0.441 -8.857 7.160 1.00 92.88 73 LYS A O 1
ATOM 597 N N . TYR A 1 74 ? -0.105 -8.070 5.125 1.00 93.62 74 TYR A N 1
ATOM 598 C CA . TYR A 1 74 ? -1.415 -7.539 5.507 1.00 93.62 74 TYR A CA 1
ATOM 599 C C . TYR A 1 74 ? -2.598 -8.420 5.100 1.00 93.62 74 TYR A C 1
ATOM 601 O O . TYR A 1 74 ? -3.689 -8.211 5.616 1.00 93.62 74 TYR A O 1
ATOM 609 N N . ASN A 1 75 ? -2.391 -9.367 4.180 1.00 93.75 75 ASN A N 1
ATOM 610 C CA . ASN A 1 75 ? -3.416 -10.223 3.581 1.00 93.75 75 ASN A CA 1
ATOM 611 C C . ASN A 1 75 ? -4.735 -9.474 3.270 1.00 93.75 75 ASN A C 1
ATOM 613 O O . ASN A 1 75 ? -5.792 -9.866 3.764 1.00 93.75 75 ASN A O 1
ATOM 617 N N . PRO A 1 76 ? -4.681 -8.355 2.517 1.00 95.50 76 PRO A N 1
ATOM 618 C CA . PRO A 1 76 ? -5.846 -7.507 2.308 1.00 95.50 76 PRO A CA 1
ATOM 619 C C . PRO A 1 76 ? -6.871 -8.174 1.387 1.00 95.50 76 PRO A C 1
ATOM 621 O O . PRO A 1 76 ? -6.508 -8.987 0.533 1.00 95.50 76 PRO A O 1
ATOM 624 N N . GLN A 1 77 ? -8.134 -7.753 1.483 1.00 95.00 77 GLN A N 1
ATOM 625 C CA . GLN A 1 77 ? -9.165 -8.174 0.525 1.00 95.00 77 GLN A CA 1
ATOM 626 C C . GLN A 1 77 ? -8.921 -7.591 -0.872 1.00 95.00 77 GLN A C 1
ATOM 628 O O . GLN A 1 77 ? -9.172 -8.253 -1.874 1.00 95.00 77 GLN A O 1
ATOM 633 N N . ALA A 1 78 ? -8.416 -6.356 -0.953 1.00 95.12 78 ALA A N 1
ATOM 634 C CA . ALA A 1 78 ? -8.014 -5.751 -2.217 1.00 95.12 78 ALA A CA 1
ATOM 635 C C . ALA A 1 78 ? -6.841 -4.772 -2.061 1.00 95.12 78 ALA A C 1
ATOM 637 O O . ALA A 1 78 ? -6.628 -4.155 -1.015 1.00 95.12 78 ALA A O 1
ATOM 638 N N . ILE A 1 79 ? -6.077 -4.618 -3.143 1.00 96.31 79 ILE A N 1
ATOM 639 C CA . ILE A 1 79 ? -4.964 -3.671 -3.252 1.00 96.31 79 ILE A CA 1
ATOM 640 C C . ILE A 1 79 ? -5.390 -2.543 -4.192 1.00 96.31 79 ILE A C 1
ATOM 642 O O . ILE A 1 79 ? -5.772 -2.798 -5.332 1.00 96.31 79 ILE A O 1
ATOM 646 N N . ILE A 1 80 ? -5.285 -1.297 -3.731 1.00 97.44 80 ILE A N 1
ATOM 647 C CA . ILE A 1 80 ? -5.618 -0.094 -4.502 1.00 97.44 80 ILE A CA 1
ATOM 648 C C . ILE A 1 80 ? -4.327 0.685 -4.740 1.00 97.44 80 ILE A C 1
ATOM 650 O O . ILE A 1 80 ? -3.693 1.141 -3.792 1.00 97.44 80 ILE A O 1
ATOM 654 N N . ILE A 1 81 ? -3.920 0.838 -5.999 1.00 97.25 81 ILE A N 1
ATOM 655 C CA . ILE A 1 81 ? -2.687 1.547 -6.361 1.00 97.25 81 ILE A CA 1
ATOM 656 C C . ILE A 1 81 ? -3.034 2.967 -6.805 1.00 97.25 81 ILE A C 1
ATOM 658 O O . ILE A 1 81 ? -3.662 3.150 -7.843 1.00 97.25 81 ILE A O 1
ATOM 662 N N . HIS A 1 82 ? -2.589 3.950 -6.023 1.00 97.44 82 HIS A N 1
ATOM 663 C CA . HIS A 1 82 ? -2.700 5.381 -6.339 1.00 97.44 82 HIS A CA 1
ATOM 664 C C . HIS A 1 82 ? -1.438 5.928 -7.005 1.00 97.44 82 HIS A C 1
ATOM 666 O O . HIS A 1 82 ? -1.462 6.983 -7.630 1.00 97.44 82 HIS A O 1
ATOM 672 N N . SER A 1 83 ? -0.321 5.215 -6.868 1.00 96.06 83 SER A N 1
ATOM 673 C CA . SER A 1 83 ? 0.935 5.558 -7.523 1.00 96.06 83 SER A CA 1
ATOM 674 C C . SER A 1 83 ? 0.804 5.537 -9.045 1.00 96.06 83 SER A C 1
ATOM 676 O O . SER A 1 83 ? 0.203 4.627 -9.617 1.00 96.06 83 SER A O 1
ATOM 678 N N . THR A 1 84 ? 1.471 6.471 -9.720 1.00 96.25 84 THR A N 1
ATOM 679 C CA . THR A 1 84 ? 1.700 6.378 -11.166 1.00 96.25 84 THR A CA 1
ATOM 680 C C . THR A 1 84 ? 2.527 5.129 -11.462 1.00 96.25 84 THR A C 1
ATOM 682 O O . THR A 1 84 ? 3.640 4.995 -10.957 1.00 96.25 84 THR A O 1
ATOM 685 N N . VAL A 1 85 ? 2.005 4.213 -12.280 1.00 96.44 85 VAL A N 1
ATOM 686 C CA . VAL A 1 85 ? 2.664 2.947 -12.641 1.00 96.44 85 VAL A CA 1
ATOM 687 C C . VAL A 1 85 ? 2.778 2.795 -14.152 1.00 96.44 85 VAL A C 1
ATOM 689 O O . VAL A 1 85 ? 1.994 3.371 -14.905 1.00 96.44 85 VAL A O 1
ATOM 692 N N . SER A 1 86 ? 3.731 1.985 -14.620 1.00 94.75 86 SER A N 1
ATOM 693 C CA . SER A 1 86 ? 3.822 1.680 -16.049 1.00 94.75 86 SER A CA 1
ATOM 694 C C . SER A 1 86 ? 2.602 0.872 -16.520 1.00 94.75 86 SER A C 1
ATOM 696 O O . SER A 1 86 ? 2.029 0.107 -15.726 1.00 94.75 86 SER A O 1
ATOM 698 N N . PRO A 1 87 ? 2.239 0.942 -17.813 1.00 95.12 87 PRO A N 1
ATOM 699 C CA . PRO A 1 87 ? 1.230 0.064 -18.390 1.00 95.12 87 PRO A CA 1
ATOM 700 C C . PRO A 1 87 ? 1.477 -1.410 -18.044 1.00 95.12 87 PRO A C 1
ATOM 702 O O . PRO A 1 87 ? 2.618 -1.850 -17.881 1.00 95.12 87 PRO A O 1
ATOM 705 N N . TYR A 1 88 ? 0.391 -2.174 -17.916 1.00 94.19 88 TYR A N 1
ATOM 706 C CA . TYR A 1 88 ? 0.390 -3.603 -17.571 1.00 94.19 88 TYR A CA 1
ATOM 707 C C . TYR A 1 88 ? 0.888 -3.973 -16.162 1.00 94.19 88 TYR A C 1
ATOM 709 O O . TYR A 1 88 ? 0.920 -5.163 -15.838 1.00 94.19 88 TYR A O 1
ATOM 717 N N . THR A 1 89 ? 1.220 -3.006 -15.297 1.00 93.44 89 THR A N 1
ATOM 718 C CA . THR A 1 89 ? 1.686 -3.290 -13.925 1.00 93.44 89 THR A CA 1
ATOM 719 C C . THR A 1 89 ? 0.688 -4.141 -13.139 1.00 93.44 89 THR A C 1
ATOM 721 O O . THR A 1 89 ? 1.062 -5.193 -12.626 1.00 93.44 89 THR A O 1
ATOM 724 N N . THR A 1 90 ? -0.589 -3.751 -13.098 1.00 93.75 90 THR A N 1
ATOM 725 C CA . THR A 1 90 ? -1.652 -4.484 -12.383 1.00 93.75 90 THR A CA 1
ATOM 726 C C . THR A 1 90 ? -1.892 -5.877 -12.969 1.00 93.75 90 THR A C 1
ATOM 728 O O . THR A 1 90 ? -1.958 -6.850 -12.224 1.00 93.75 90 THR A O 1
ATOM 731 N N . LYS A 1 91 ? -1.908 -6.013 -14.303 1.00 93.56 91 LYS A N 1
ATOM 732 C CA . LYS A 1 91 ? -2.020 -7.313 -14.993 1.00 93.56 91 LYS A CA 1
ATOM 733 C C . LYS A 1 91 ? -0.877 -8.262 -14.620 1.00 93.56 91 LYS A C 1
ATOM 735 O O . LYS A 1 91 ? -1.101 -9.451 -14.417 1.00 93.56 91 LYS A O 1
ATOM 740 N N . ASN A 1 92 ? 0.353 -7.756 -14.541 1.00 91.94 92 ASN A N 1
ATOM 741 C CA . ASN A 1 92 ? 1.521 -8.559 -14.176 1.00 91.94 92 ASN A CA 1
ATOM 742 C C . ASN A 1 92 ? 1.566 -8.893 -12.682 1.00 91.94 92 ASN A C 1
ATOM 744 O O . ASN A 1 92 ? 2.015 -9.978 -12.318 1.00 91.94 92 ASN A O 1
ATOM 748 N N . LEU A 1 93 ? 1.092 -7.978 -11.837 1.00 92.19 93 LEU A N 1
ATOM 749 C CA . LEU A 1 93 ? 0.891 -8.202 -10.411 1.00 92.19 93 LEU A CA 1
ATOM 750 C C . LEU A 1 93 ? -0.124 -9.329 -10.173 1.00 92.19 93 LEU A C 1
ATOM 752 O 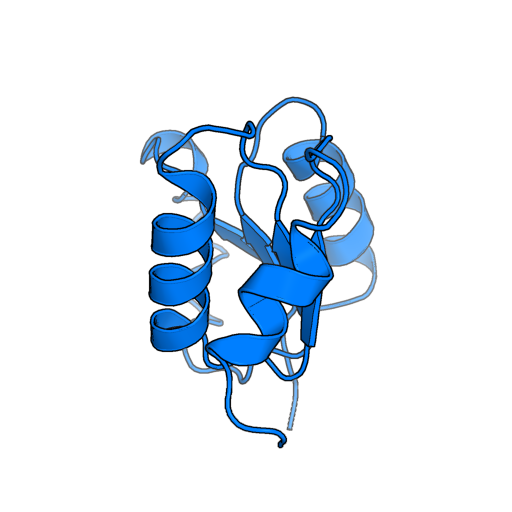O . LEU A 1 93 ? 0.216 -10.292 -9.494 1.00 92.19 93 LEU A O 1
ATOM 756 N N . GLN A 1 94 ? -1.299 -9.278 -10.812 1.00 90.94 94 GLN A N 1
ATOM 757 C CA . GLN A 1 94 ? -2.374 -10.267 -10.642 1.00 90.94 94 GLN A CA 1
ATOM 758 C C . GLN A 1 94 ? -1.921 -11.709 -10.905 1.00 90.94 94 GLN A C 1
ATOM 760 O O . GLN A 1 94 ? -2.337 -12.616 -10.199 1.00 90.94 94 GLN A O 1
ATOM 765 N N . LYS A 1 95 ? -1.003 -11.933 -11.855 1.00 90.19 95 LYS A N 1
ATOM 766 C CA . LYS A 1 95 ? -0.440 -13.269 -12.141 1.00 90.19 95 LYS A CA 1
ATOM 767 C C . LYS A 1 95 ? 0.266 -13.919 -10.942 1.00 90.19 95 LYS A C 1
ATOM 769 O O . LYS A 1 95 ? 0.505 -15.120 -10.968 1.00 90.19 95 LYS A O 1
ATOM 774 N N . LYS A 1 96 ? 0.674 -13.130 -9.942 1.00 82.12 96 LYS A N 1
ATOM 775 C CA . LYS A 1 96 ? 1.412 -13.589 -8.754 1.00 82.12 96 LYS A CA 1
ATOM 776 C C . LYS A 1 96 ? 0.527 -13.776 -7.523 1.00 82.12 96 LYS A C 1
ATOM 778 O O . LYS A 1 96 ? 1.027 -14.271 -6.512 1.00 82.12 96 LYS A O 1
ATOM 783 N N . TYR A 1 97 ? -0.736 -13.362 -7.584 1.00 78.38 97 TYR A N 1
ATOM 784 C CA . TYR A 1 97 ? -1.682 -13.485 -6.482 1.00 78.38 97 TYR A CA 1
ATOM 785 C C . TYR A 1 97 ? -2.690 -14.594 -6.804 1.00 78.38 97 TYR A C 1
ATOM 787 O O . TYR A 1 97 ? -3.173 -14.648 -7.937 1.00 78.38 97 TYR A O 1
ATOM 795 N N . PRO A 1 98 ? -2.997 -15.499 -5.858 1.00 66.12 98 PRO A N 1
ATOM 796 C CA . PRO A 1 98 ? -4.098 -16.435 -6.044 1.00 66.12 98 PRO A CA 1
ATOM 797 C C . PRO A 1 98 ? -5.399 -15.641 -6.218 1.00 66.12 98 PRO A C 1
ATOM 799 O O . PRO A 1 98 ? -5.586 -14.616 -5.561 1.00 66.12 98 PRO A O 1
ATOM 802 N N . TYR A 1 99 ? -6.283 -16.092 -7.110 1.00 60.03 99 TYR A N 1
ATOM 803 C CA . TYR A 1 99 ? -7.660 -15.602 -7.101 1.00 60.03 99 TYR A CA 1
ATOM 804 C C . TYR A 1 99 ? -8.267 -16.005 -5.752 1.00 60.03 99 TYR A C 1
ATOM 806 O O . TYR A 1 99 ? -8.242 -17.190 -5.414 1.00 60.03 99 TYR A O 1
ATOM 814 N N . GLN A 1 100 ? -8.684 -15.010 -4.967 1.00 53.69 100 GLN A N 1
ATOM 815 C CA . GLN A 1 100 ? -9.495 -15.222 -3.767 1.00 53.69 100 GLN A CA 1
ATOM 816 C C . GLN A 1 100 ? -10.943 -15.473 -4.176 1.00 53.69 100 GLN A C 1
ATOM 818 O O . GLN A 1 100 ? -11.390 -14.811 -5.143 1.00 53.69 100 GLN A O 1
#

Sequence (100 aa):
MAKKDVIVGLGEIGLPLFNLISKFTIAEGYDIKPELRNKPKFSQYTNLDVSFLHVCIPFSKKFPREIYSLYKKYNPQAIIIHSTVSPYTTKNLQKKYPYQ

Radius of gyration: 13.25 Å; chains: 1; bounding box: 28×30×38 Å

Organism: NCBI:txid1456130

Foldseek 3Di:
DAAEAEFEACPPPRVVVQVVVVVPGHYAYHYPDVVRRDDVSRPVCQPHAHAEYEYDDEDDPCVLVVVVVVCVRRVYVYYHYPYDYDPCSVVVSVVVDDDD

pLDDT: mean 89.41, std 11.04, range [53.69, 98.06]

Secondary structure (DSSP, 8-state):
---EEEEE--STTHHHHHHHHTTTSEEEEE-SSHHHH--TTSGGGTTSPEEEEEE-SPP-TTHHHHHHHHHHHH--SEEEE-S---TTHHHHHHTTS---